Protein AF-H9FFC5-F1 (afdb_monomer)

Organism: Macaca mulatta (NCBI:txid9544)

Solvent-accessible surface area (backbone atoms only — not comparable to full-atom values): 9250 Å² total; per-residue (Å²): 132,82,61,56,65,67,50,38,65,76,42,46,66,46,38,72,90,75,44,92,68,88,84,83,85,84,88,75,94,73,84,62,90,91,61,81,88,88,82,84,92,82,81,87,86,85,78,92,67,78,60,82,38,96,72,55,38,37,33,42,52,48,78,49,72,70,83,75,60,71,91,81,50,79,80,62,90,90,45,76,66,79,41,48,51,76,47,71,47,78,45,66,78,83,78,77,80,74,60,62,66,59,52,55,50,50,53,54,51,49,52,54,51,51,52,52,51,49,54,51,39,47,75,73,42,60,52,67,64,52,55,63,67,69,68,71,79,123

InterPro domains:
  IPR018184 Integrin alpha chain, C-terminal cytoplasmic region, conserved site [PF00357] (123-136)
  IPR018184 Integrin alpha chain, C-terminal cytoplasmic region, conserved site [PS00242] (122-129)
  IPR032695 Integrin domain superfamily [SSF69179] (3-91)
  IPR048633 Integrin alpha-X-like, third Ig-like domain [PF21520] (1-94)

Radius of gyration: 33.34 Å; Cα contacts (8 Å, |Δi|>4): 81; chains: 1; bounding box: 54×46×99 Å

Structure (mmCIF, N/CA/C/O backbone):
data_AF-H9FFC5-F1
#
_entry.id   AF-H9FFC5-F1
#
loop_
_atom_site.group_PDB
_atom_site.id
_atom_site.type_symbol
_atom_site.label_atom_id
_atom_site.label_alt_id
_atom_site.label_comp_id
_atom_site.label_asym_id
_atom_site.label_entity_id
_atom_site.label_seq_id
_atom_site.pdbx_PDB_ins_code
_atom_site.Cartn_x
_atom_site.Cartn_y
_atom_site.Cartn_z
_atom_site.occupancy
_atom_site.B_iso_or_equiv
_atom_site.auth_seq_id
_atom_site.auth_comp_id
_atom_site.auth_asym_id
_atom_site.auth_atom_id
_atom_site.pdbx_PDB_model_num
ATOM 1 N N . HIS A 1 1 ? -18.391 -5.464 -15.172 1.00 51.19 1 HIS A N 1
ATOM 2 C CA . HIS A 1 1 ? -17.773 -4.887 -13.965 1.00 51.19 1 HIS A CA 1
ATOM 3 C C . HIS A 1 1 ? -17.888 -5.929 -12.862 1.00 51.19 1 HIS A C 1
ATOM 5 O O . HIS A 1 1 ? -18.975 -6.134 -12.341 1.00 51.19 1 HIS A O 1
ATOM 11 N N . THR A 1 2 ? -16.833 -6.704 -12.613 1.00 56.47 2 THR A N 1
ATOM 12 C CA . THR A 1 2 ? -16.788 -7.628 -11.471 1.00 56.47 2 THR A CA 1
ATOM 13 C C . THR A 1 2 ? -16.938 -6.825 -10.186 1.00 56.47 2 THR A C 1
ATOM 15 O O . THR A 1 2 ? -16.312 -5.776 -10.046 1.00 56.47 2 THR A O 1
ATOM 18 N N . ASP A 1 3 ? -17.791 -7.291 -9.279 1.00 78.06 3 ASP A N 1
ATOM 19 C CA . ASP A 1 3 ? -18.027 -6.638 -7.996 1.00 78.06 3 ASP A CA 1
ATOM 20 C C . ASP A 1 3 ? -16.740 -6.699 -7.150 1.00 78.06 3 ASP A C 1
ATOM 22 O O . ASP A 1 3 ? -16.379 -7.737 -6.590 1.00 78.06 3 ASP A O 1
ATOM 26 N N . PHE A 1 4 ? -16.002 -5.586 -7.136 1.00 79.50 4 PHE A N 1
ATOM 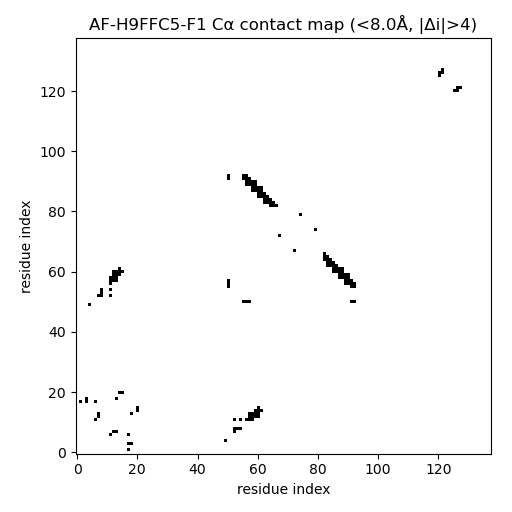27 C CA . PHE A 1 4 ? -14.742 -5.395 -6.413 1.00 79.50 4 PHE A CA 1
ATOM 28 C C . PHE A 1 4 ? -14.866 -5.815 -4.942 1.00 79.50 4 PHE A C 1
ATOM 30 O O . PHE A 1 4 ? -13.996 -6.509 -4.414 1.00 79.50 4 PHE A O 1
ATOM 37 N N . LEU A 1 5 ? -16.000 -5.500 -4.308 1.00 78.19 5 LEU A N 1
ATOM 38 C CA . LEU A 1 5 ? -16.275 -5.871 -2.921 1.00 78.19 5 LEU A CA 1
ATOM 39 C C . LEU A 1 5 ? -16.447 -7.376 -2.752 1.00 78.19 5 LEU A C 1
ATOM 41 O O . LEU A 1 5 ? -15.964 -7.951 -1.775 1.00 78.19 5 LEU A O 1
ATOM 45 N N . ALA A 1 6 ? -17.119 -8.033 -3.698 1.00 82.31 6 ALA A N 1
ATOM 46 C CA . ALA A 1 6 ? -17.290 -9.480 -3.663 1.00 82.31 6 ALA A CA 1
ATOM 47 C C . ALA A 1 6 ? -15.945 -10.211 -3.770 1.00 82.31 6 ALA A C 1
ATOM 49 O O . ALA A 1 6 ? -15.785 -11.289 -3.191 1.00 82.31 6 ALA A O 1
ATOM 50 N N . LYS A 1 7 ? -14.967 -9.628 -4.476 1.00 84.44 7 LYS A N 1
ATOM 51 C CA . LYS A 1 7 ? -13.613 -10.181 -4.559 1.00 84.44 7 LYS A CA 1
ATOM 52 C C . LYS A 1 7 ? -12.820 -9.939 -3.271 1.00 84.44 7 LYS A C 1
ATOM 54 O O . LYS A 1 7 ? -12.260 -10.902 -2.753 1.00 84.44 7 LYS A O 1
ATOM 59 N N . LEU A 1 8 ? -12.888 -8.733 -2.703 1.00 83.19 8 LEU A N 1
ATOM 60 C CA . LEU A 1 8 ? -12.227 -8.394 -1.433 1.00 83.19 8 LEU A CA 1
ATOM 61 C C . LEU A 1 8 ? -12.757 -9.162 -0.216 1.00 83.19 8 LEU A C 1
ATOM 63 O O . LEU A 1 8 ? -12.024 -9.416 0.737 1.00 83.19 8 LEU A O 1
ATOM 67 N N . ARG A 1 9 ? -14.032 -9.564 -0.236 1.00 81.12 9 ARG A N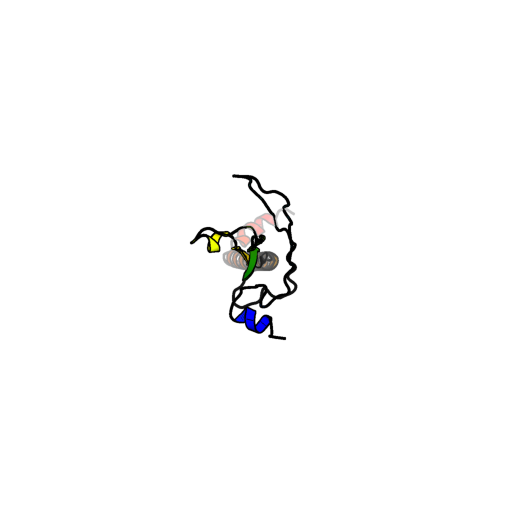 1
ATOM 68 C CA . ARG A 1 9 ? -14.596 -10.446 0.799 1.00 81.12 9 ARG A CA 1
ATOM 69 C C . ARG A 1 9 ? -13.995 -11.849 0.784 1.00 81.12 9 ARG A C 1
ATOM 71 O O . ARG A 1 9 ? -13.999 -12.500 1.820 1.00 81.12 9 ARG A O 1
ATOM 78 N N . LYS A 1 10 ? -13.525 -12.330 -0.371 1.00 86.00 10 LYS A N 1
ATOM 79 C CA . LYS A 1 10 ? -12.897 -13.654 -0.498 1.00 86.00 10 LYS A CA 1
ATOM 80 C C . LYS A 1 10 ? -11.405 -13.609 -0.198 1.00 86.00 10 LYS A C 1
ATOM 82 O O . LYS A 1 10 ? -10.885 -14.555 0.372 1.00 86.00 10 LYS A O 1
ATOM 87 N N . ASP A 1 11 ? -10.748 -12.538 -0.622 1.00 87.44 11 ASP A N 1
ATOM 88 C CA . ASP A 1 11 ? -9.304 -12.371 -0.528 1.00 87.44 11 ASP A CA 1
ATOM 89 C C . ASP A 1 11 ? -8.985 -10.875 -0.353 1.00 87.44 11 ASP A C 1
ATOM 91 O O . ASP A 1 11 ? -9.373 -10.091 -1.225 1.00 87.44 11 ASP A O 1
ATOM 95 N N . PRO A 1 12 ? -8.324 -10.445 0.741 1.00 88.38 12 PRO A N 1
ATOM 96 C CA . PRO A 1 12 ? -8.054 -9.032 1.022 1.00 88.38 12 PRO A CA 1
ATOM 97 C C . PRO A 1 12 ? -6.964 -8.410 0.127 1.00 88.38 12 PRO A C 1
ATOM 99 O O . PRO A 1 12 ? -6.446 -7.339 0.446 1.00 88.38 12 PRO A O 1
ATOM 102 N N . VAL A 1 13 ? -6.600 -9.054 -0.983 1.00 90.88 13 VAL A N 1
ATOM 103 C CA . VAL A 1 13 ? -5.553 -8.613 -1.908 1.00 90.88 13 VAL A CA 1
ATOM 104 C C . VAL A 1 13 ? -6.097 -7.650 -2.964 1.00 90.88 13 VAL A C 1
ATOM 106 O O . VAL A 1 13 ? -6.947 -7.994 -3.788 1.00 90.88 13 VAL A O 1
ATOM 109 N N . VAL A 1 14 ? -5.538 -6.441 -2.993 1.00 89.94 14 VAL A N 1
ATOM 110 C CA . VAL A 1 14 ? -5.776 -5.413 -4.008 1.00 89.94 14 VAL A CA 1
ATOM 111 C C . VAL A 1 14 ? -4.622 -5.423 -5.005 1.00 89.94 14 VAL A C 1
ATOM 113 O O . VAL A 1 14 ? -3.514 -4.991 -4.695 1.00 89.94 14 VAL A O 1
ATOM 116 N N . ASN A 1 15 ? -4.890 -5.889 -6.224 1.00 92.19 15 ASN A N 1
ATOM 117 C CA . ASN A 1 15 ? -3.933 -5.902 -7.330 1.00 92.19 15 ASN A CA 1
ATOM 118 C C . ASN A 1 15 ? -4.530 -5.271 -8.602 1.00 92.19 15 ASN A C 1
ATOM 120 O O . ASN A 1 15 ? -5.726 -4.978 -8.678 1.00 92.19 15 ASN A O 1
ATOM 124 N N . CYS A 1 16 ? -3.707 -5.122 -9.642 1.00 90.94 16 CYS A N 1
ATOM 125 C CA . CYS A 1 16 ? -4.114 -4.501 -10.909 1.00 90.94 16 CYS A CA 1
ATOM 126 C C . CYS A 1 16 ? -5.117 -5.312 -11.747 1.00 90.94 16 CYS A C 1
ATOM 128 O O . CYS A 1 16 ? -5.517 -4.852 -12.813 1.00 90.94 16 CYS A O 1
ATOM 130 N N . SER A 1 17 ? -5.515 -6.511 -11.305 1.00 89.81 17 SER A N 1
ATOM 131 C CA . SER A 1 17 ? -6.586 -7.281 -11.956 1.00 89.81 17 SER A CA 1
ATOM 132 C C . SER A 1 17 ? -7.970 -6.861 -11.464 1.00 89.81 17 SER A C 1
ATOM 134 O O . SER A 1 17 ? -8.955 -7.056 -12.173 1.00 89.81 17 SER A O 1
ATOM 136 N N . ILE A 1 18 ? -8.057 -6.320 -10.244 1.00 87.56 18 ILE A N 1
ATOM 137 C CA . ILE A 1 18 ? -9.328 -5.966 -9.595 1.00 87.56 18 ILE A CA 1
ATOM 138 C C . ILE A 1 18 ? -9.479 -4.460 -9.359 1.00 87.56 18 ILE A C 1
ATOM 140 O O . ILE A 1 18 ? -10.594 -3.997 -9.134 1.00 87.56 18 ILE A O 1
ATOM 144 N N . ALA A 1 19 ? -8.380 -3.706 -9.416 1.00 87.69 19 ALA A N 1
ATOM 145 C CA . ALA A 1 19 ? -8.339 -2.263 -9.221 1.00 87.69 19 ALA A CA 1
ATOM 146 C C . ALA A 1 19 ? -7.715 -1.552 -10.429 1.00 87.69 19 ALA A C 1
ATOM 148 O O . ALA A 1 19 ? -6.939 -2.133 -11.191 1.00 87.69 19 ALA A O 1
ATOM 149 N N . VAL A 1 20 ? -8.029 -0.264 -10.580 1.00 89.19 20 VAL A N 1
ATOM 150 C CA . VAL A 1 20 ? -7.357 0.606 -11.549 1.00 89.19 20 VAL A CA 1
ATOM 151 C C . VAL A 1 20 ? -5.973 0.952 -11.004 1.00 89.19 20 VAL A C 1
ATOM 153 O O . VAL A 1 20 ? -5.859 1.585 -9.959 1.00 89.19 20 VAL A O 1
ATOM 156 N N . CYS A 1 21 ? -4.925 0.535 -11.709 1.00 90.88 21 CYS A N 1
ATOM 157 C CA . CYS A 1 21 ? -3.544 0.808 -11.321 1.00 90.88 21 CYS A CA 1
ATOM 158 C C . CYS A 1 21 ? -2.955 1.992 -12.080 1.00 90.88 21 CYS A C 1
ATOM 160 O O . CYS A 1 21 ? -3.060 2.078 -13.305 1.00 90.88 21 CYS A O 1
ATOM 162 N N . GLN A 1 22 ? -2.224 2.834 -11.353 1.00 91.12 22 GLN A N 1
ATOM 163 C CA . GLN A 1 22 ? -1.310 3.794 -11.952 1.00 91.12 22 GLN A CA 1
ATOM 164 C C . GLN A 1 22 ? -0.067 3.058 -12.463 1.00 91.12 22 GLN A C 1
ATOM 166 O O . GLN A 1 22 ? 0.578 2.325 -11.716 1.00 91.12 22 GLN A O 1
ATOM 171 N N . ARG A 1 23 ? 0.286 3.270 -13.733 1.00 92.88 23 ARG A N 1
ATOM 172 C CA . ARG A 1 23 ? 1.539 2.769 -14.315 1.00 92.88 23 ARG A CA 1
ATOM 173 C C . ARG A 1 23 ? 2.540 3.912 -14.397 1.00 92.88 23 ARG A C 1
ATOM 175 O O . ARG A 1 23 ? 2.220 4.972 -14.930 1.00 92.88 23 ARG A O 1
ATOM 182 N N . ILE A 1 24 ? 3.733 3.691 -13.860 1.00 92.44 24 ILE A N 1
ATOM 183 C CA . ILE A 1 24 ? 4.836 4.653 -13.872 1.00 92.44 24 ILE A CA 1
ATOM 184 C C . ILE A 1 24 ? 5.967 4.008 -14.665 1.00 92.44 24 ILE A C 1
ATOM 186 O O . ILE A 1 24 ? 6.386 2.899 -14.343 1.00 92.44 24 ILE A O 1
ATOM 190 N N . LYS A 1 25 ? 6.419 4.685 -15.721 1.00 94.19 25 LYS A N 1
ATOM 191 C CA . LYS A 1 25 ? 7.514 4.228 -1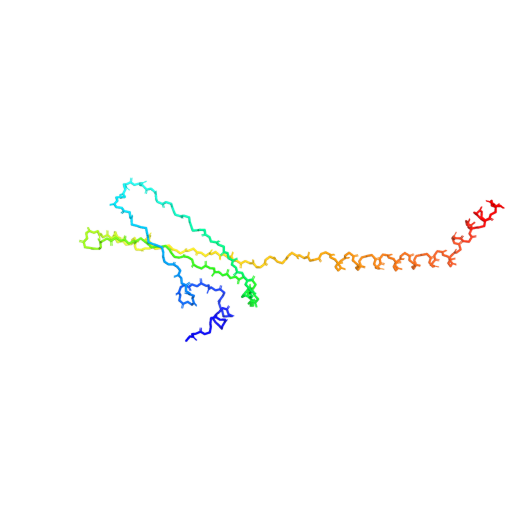6.576 1.00 94.19 25 LYS A CA 1
ATOM 192 C C . LYS A 1 25 ? 8.699 5.166 -16.397 1.00 94.19 25 LYS A C 1
ATOM 194 O O . LYS A 1 25 ? 8.548 6.372 -16.572 1.00 94.19 25 LYS A O 1
ATOM 199 N N . CYS A 1 26 ? 9.852 4.597 -16.067 1.00 92.75 26 CYS A N 1
ATOM 200 C CA . CYS A 1 26 ? 11.115 5.314 -15.948 1.00 92.75 26 CYS A CA 1
ATOM 201 C C . CYS A 1 26 ? 12.047 4.812 -17.053 1.00 92.75 26 CYS A C 1
ATOM 203 O O . CYS A 1 26 ? 12.459 3.655 -17.022 1.00 92.75 26 CYS A O 1
ATOM 205 N N . ASP A 1 27 ? 12.341 5.659 -18.038 1.00 93.19 27 ASP A N 1
ATOM 206 C CA . ASP A 1 27 ? 13.284 5.333 -19.108 1.00 93.19 27 ASP A CA 1
ATOM 207 C C . ASP A 1 27 ? 14.708 5.691 -18.663 1.00 93.19 27 ASP A C 1
ATOM 209 O O . ASP A 1 27 ? 15.011 6.855 -18.399 1.00 93.19 27 ASP A O 1
ATOM 213 N N . ILE A 1 28 ? 15.573 4.681 -18.562 1.00 91.25 28 ILE A N 1
ATOM 214 C CA . ILE A 1 28 ? 16.973 4.827 -18.148 1.00 91.25 28 ILE A CA 1
ATOM 215 C C . ILE A 1 28 ? 17.845 4.680 -19.405 1.00 91.25 28 ILE A C 1
ATOM 217 O O . ILE A 1 28 ? 17.934 3.577 -19.946 1.00 91.25 28 ILE A O 1
ATOM 221 N N . PRO A 1 29 ? 18.457 5.764 -19.921 1.00 89.69 29 PRO A N 1
ATOM 222 C CA . PRO A 1 29 ? 19.159 5.734 -21.208 1.00 89.69 29 PRO A CA 1
ATOM 223 C C . PRO A 1 29 ? 20.484 4.964 -21.157 1.00 89.69 29 PRO A C 1
ATOM 225 O O . PRO A 1 29 ? 20.894 4.374 -22.154 1.00 89.69 29 PRO A O 1
ATOM 228 N N . PHE A 1 30 ? 21.155 4.973 -20.007 1.00 89.38 30 PHE A N 1
ATOM 229 C CA . PHE A 1 30 ? 22.396 4.251 -19.760 1.00 89.38 30 PHE A CA 1
ATOM 230 C C . PHE A 1 30 ? 22.373 3.718 -18.331 1.00 89.38 30 PHE A C 1
ATOM 232 O O . PHE A 1 30 ? 21.977 4.446 -17.425 1.00 89.38 30 PHE A O 1
ATOM 239 N N . PHE A 1 31 ? 22.779 2.462 -18.154 1.00 90.25 31 PHE A N 1
ATOM 240 C CA . PHE A 1 31 ? 22.851 1.810 -16.852 1.00 90.25 31 PHE A CA 1
ATOM 241 C C . PHE A 1 31 ? 24.185 1.070 -16.736 1.00 90.25 31 PHE A C 1
ATOM 243 O O . PHE A 1 31 ? 24.477 0.163 -17.523 1.00 90.25 31 PHE A O 1
ATOM 250 N N . GLY A 1 32 ? 25.026 1.524 -15.814 1.00 90.44 32 GLY A N 1
ATOM 251 C CA . GLY A 1 32 ? 26.384 1.053 -15.603 1.00 90.44 32 GLY A CA 1
ATOM 252 C C . GLY A 1 32 ? 26.465 -0.285 -14.867 1.00 90.44 32 GLY A C 1
ATOM 253 O O . GLY A 1 32 ? 25.525 -0.758 -14.231 1.00 90.44 32 GLY A O 1
ATOM 254 N N . ILE A 1 33 ? 27.642 -0.908 -14.933 1.00 88.50 33 ILE A N 1
ATOM 255 C CA . ILE A 1 33 ? 27.942 -2.126 -14.172 1.00 88.50 33 ILE A CA 1
ATOM 256 C C . ILE A 1 33 ? 27.983 -1.765 -12.681 1.00 88.50 33 ILE A C 1
ATOM 258 O O . ILE A 1 33 ? 28.688 -0.832 -12.311 1.00 88.50 33 ILE A O 1
ATOM 262 N N . GLN A 1 34 ? 27.262 -2.521 -11.843 1.00 90.00 34 GLN A N 1
ATOM 263 C CA . GLN A 1 34 ? 27.092 -2.263 -10.399 1.00 90.00 34 GLN A CA 1
ATOM 264 C C . GLN A 1 34 ? 26.386 -0.940 -10.057 1.00 90.00 34 GLN A C 1
ATOM 266 O O . GLN A 1 34 ? 26.369 -0.544 -8.895 1.00 90.00 34 GLN A O 1
ATOM 271 N N . GLU A 1 35 ? 25.787 -0.260 -11.036 1.00 92.88 35 GLU A N 1
ATOM 272 C CA . GLU A 1 35 ? 24.923 0.878 -10.744 1.00 92.88 35 GLU A CA 1
ATOM 273 C C . GLU A 1 35 ? 23.641 0.393 -10.053 1.00 92.88 35 GLU A C 1
ATOM 275 O O . GLU A 1 35 ? 23.077 -0.645 -10.407 1.00 92.88 35 GLU A O 1
ATOM 280 N N . GLU A 1 36 ? 23.178 1.142 -9.054 1.00 92.12 36 GLU A N 1
ATOM 281 C CA . GLU A 1 36 ? 21.939 0.857 -8.335 1.00 92.12 36 GLU A CA 1
ATOM 282 C C . GLU A 1 36 ? 20.874 1.891 -8.697 1.00 92.12 36 GLU A C 1
ATOM 284 O O . GLU A 1 36 ? 21.107 3.100 -8.644 1.00 92.12 36 GLU A O 1
ATOM 289 N N . PHE A 1 37 ? 19.671 1.416 -9.023 1.00 90.38 37 PHE A N 1
ATOM 290 C CA . PHE A 1 37 ? 18.514 2.2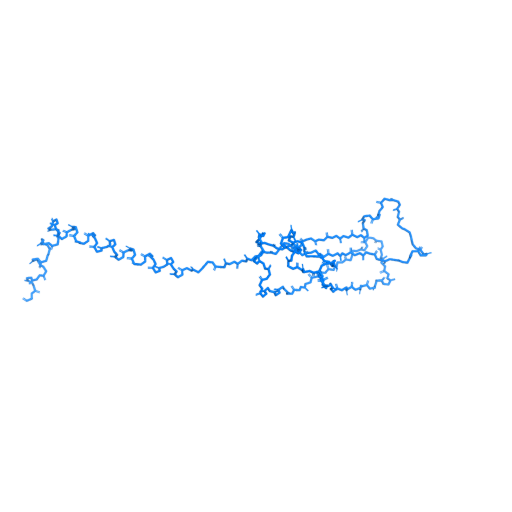71 -9.264 1.00 90.38 37 PHE A CA 1
ATOM 291 C C . PHE A 1 37 ? 17.513 2.140 -8.117 1.00 90.38 37 PHE A C 1
ATOM 293 O O . PHE A 1 37 ? 16.908 1.086 -7.923 1.00 90.38 37 PHE A O 1
ATOM 300 N N . ASN A 1 38 ? 17.300 3.238 -7.391 1.00 91.94 38 ASN A N 1
ATOM 301 C CA . ASN A 1 38 ? 16.358 3.297 -6.278 1.00 91.94 38 ASN A CA 1
ATOM 302 C C . ASN A 1 38 ? 15.123 4.117 -6.656 1.00 91.94 38 ASN A C 1
ATOM 304 O O . ASN A 1 38 ? 15.216 5.301 -6.977 1.00 91.94 38 ASN A O 1
ATOM 308 N N . ALA A 1 39 ? 13.947 3.501 -6.546 1.00 89.31 39 ALA A N 1
ATOM 309 C CA . ALA A 1 39 ? 12.663 4.161 -6.741 1.00 89.31 39 ALA A CA 1
ATOM 310 C C . ALA A 1 39 ? 11.810 4.032 -5.479 1.00 89.31 39 ALA A C 1
ATOM 312 O O . ALA A 1 39 ? 11.622 2.941 -4.946 1.00 89.31 39 ALA A O 1
ATOM 313 N N . THR A 1 40 ? 11.268 5.157 -5.006 1.00 90.50 40 THR A N 1
ATOM 314 C CA . THR A 1 40 ? 10.341 5.173 -3.868 1.00 90.50 40 THR A CA 1
ATOM 315 C C . THR A 1 40 ? 8.944 5.527 -4.349 1.00 90.50 40 THR A C 1
ATOM 317 O O . THR A 1 40 ? 8.714 6.633 -4.838 1.00 90.50 40 THR A O 1
ATOM 320 N N . LEU A 1 41 ? 7.996 4.613 -4.160 1.00 87.38 41 LEU A N 1
ATOM 321 C CA . LEU A 1 41 ? 6.582 4.886 -4.382 1.00 87.38 41 LEU A CA 1
ATOM 322 C C . LEU A 1 41 ? 5.978 5.461 -3.100 1.00 87.38 41 LEU A C 1
ATOM 324 O O . LEU A 1 41 ? 5.961 4.801 -2.063 1.00 87.38 41 LEU A O 1
ATOM 328 N N . LYS A 1 42 ? 5.495 6.704 -3.169 1.00 87.88 42 LYS A N 1
ATOM 329 C CA . LYS A 1 42 ? 4.756 7.358 -2.083 1.00 87.88 42 LYS A CA 1
ATOM 330 C C . LYS A 1 42 ? 3.364 7.722 -2.570 1.00 87.88 42 LYS A C 1
ATOM 332 O O . LYS A 1 42 ? 3.207 8.232 -3.676 1.00 87.88 42 LYS A O 1
ATOM 337 N N . GLY A 1 43 ? 2.371 7.496 -1.726 1.00 84.75 43 GLY A N 1
ATOM 338 C CA . GLY A 1 43 ? 0.988 7.852 -2.000 1.00 84.75 43 GLY A CA 1
ATOM 339 C C . GLY A 1 43 ? 0.201 7.952 -0.706 1.00 84.75 43 GLY A C 1
ATOM 340 O O . GLY A 1 43 ? 0.562 7.335 0.296 1.00 84.75 43 GLY A O 1
ATOM 341 N N . ASN A 1 44 ? -0.872 8.735 -0.739 1.00 83.38 44 ASN A N 1
ATOM 342 C CA . ASN A 1 44 ? -1.835 8.773 0.349 1.00 83.38 44 ASN A CA 1
ATOM 343 C C . ASN A 1 44 ? -2.890 7.702 0.106 1.00 83.38 44 ASN A C 1
ATOM 345 O O . ASN A 1 44 ? -3.394 7.555 -1.007 1.00 83.38 44 ASN A O 1
ATOM 349 N N . LEU A 1 45 ? -3.237 6.980 1.162 1.00 78.69 45 LEU A N 1
ATOM 350 C CA . LEU A 1 45 ? -4.323 6.019 1.130 1.00 78.69 45 LEU A CA 1
ATOM 351 C C . LEU A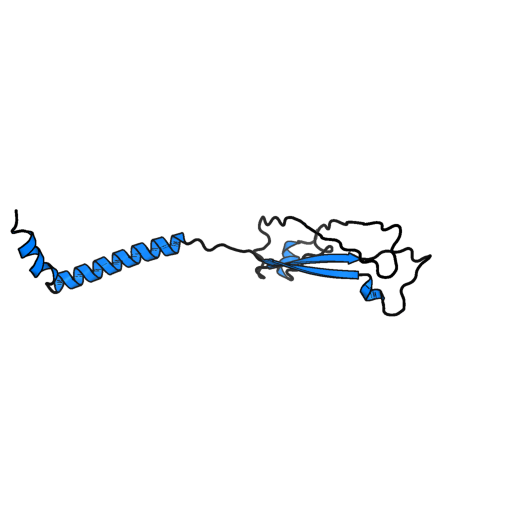 1 45 ? -5.551 6.673 1.762 1.00 78.69 45 LEU A C 1
ATOM 353 O O . LEU A 1 45 ? -5.538 7.007 2.946 1.00 78.69 45 LEU A O 1
ATOM 357 N N . SER A 1 46 ? -6.595 6.894 0.964 1.00 74.00 46 SER A N 1
ATOM 358 C CA . SER A 1 46 ? -7.891 7.359 1.457 1.00 74.00 46 SER A CA 1
ATOM 359 C C . SER A 1 46 ? -8.819 6.167 1.660 1.00 74.00 46 SER A C 1
ATOM 361 O O . SER A 1 46 ? -9.042 5.372 0.744 1.00 74.00 46 SER A O 1
ATOM 363 N N . PHE A 1 47 ? -9.378 6.047 2.862 1.00 67.38 47 PHE A N 1
ATOM 364 C CA . PHE A 1 47 ? -10.269 4.951 3.227 1.00 67.38 47 PHE A CA 1
ATOM 365 C C . PHE A 1 47 ? -11.649 5.503 3.547 1.00 67.38 47 PHE A C 1
ATOM 367 O O . PHE A 1 47 ? -11.913 5.874 4.684 1.00 67.38 47 PHE A O 1
ATOM 374 N N . ASP A 1 48 ? -12.544 5.529 2.563 1.00 60.53 48 ASP A N 1
ATOM 375 C CA . ASP A 1 48 ? -13.902 6.000 2.840 1.00 60.53 48 ASP A CA 1
ATOM 376 C C . ASP A 1 48 ? -14.784 4.915 3.493 1.00 60.53 48 ASP A C 1
ATOM 378 O O . ASP A 1 48 ? -15.720 5.267 4.203 1.00 60.53 48 ASP A O 1
ATOM 382 N N . TRP A 1 49 ? -14.516 3.604 3.305 1.00 56.81 49 TRP A N 1
ATOM 383 C CA . TRP A 1 49 ? -15.324 2.515 3.919 1.00 56.81 49 TRP A CA 1
ATOM 384 C C . TRP A 1 49 ? -14.847 1.051 3.708 1.00 56.81 49 TRP A C 1
ATOM 386 O O . TRP A 1 49 ? -15.401 0.134 4.317 1.00 56.81 49 TRP A O 1
ATOM 396 N N . TYR A 1 50 ? -13.838 0.782 2.870 1.00 59.53 50 TYR A N 1
ATOM 397 C CA . TYR A 1 50 ? -13.534 -0.572 2.360 1.00 59.53 50 TYR A CA 1
ATOM 398 C C . TYR A 1 50 ? -12.754 -1.516 3.303 1.00 59.53 50 TYR A C 1
ATOM 400 O O . TYR A 1 50 ? -12.650 -2.699 2.994 1.00 59.53 50 TYR A O 1
ATOM 408 N N . ILE A 1 51 ? -12.217 -1.048 4.442 1.00 58.91 51 ILE A N 1
ATOM 409 C CA . ILE A 1 51 ? -11.476 -1.913 5.398 1.00 58.91 51 ILE A CA 1
ATOM 410 C C . ILE A 1 51 ? -12.419 -2.673 6.352 1.00 58.91 51 ILE A C 1
ATOM 412 O O . ILE A 1 51 ? -12.000 -3.617 7.011 1.00 58.91 51 ILE A O 1
ATOM 416 N N . LYS A 1 52 ? -13.731 -2.385 6.346 1.00 57.47 52 LYS A N 1
ATOM 417 C CA . LYS A 1 52 ? -14.752 -3.206 7.040 1.00 57.47 52 LYS A CA 1
ATOM 418 C C . LYS A 1 52 ? -15.001 -4.566 6.358 1.00 57.47 52 LYS A C 1
ATOM 420 O O . LYS A 1 52 ? -16.116 -5.088 6.366 1.00 57.47 52 LYS A O 1
ATOM 425 N N . THR A 1 53 ? -13.996 -5.117 5.687 1.00 62.75 53 THR A N 1
ATOM 426 C CA . THR A 1 53 ? -14.005 -6.495 5.200 1.00 62.75 53 THR A CA 1
ATOM 427 C C . THR A 1 53 ? -13.768 -7.438 6.377 1.00 62.75 53 THR A C 1
ATOM 429 O O . THR A 1 53 ? -13.247 -7.043 7.415 1.00 62.75 53 THR A O 1
ATOM 432 N N . SER A 1 54 ? -14.132 -8.710 6.222 1.00 63.09 54 SER A N 1
ATOM 433 C CA . SER A 1 54 ? -13.969 -9.741 7.260 1.00 63.09 54 SER A CA 1
ATOM 434 C C . SER A 1 54 ? -12.529 -9.928 7.751 1.00 63.09 54 SER A C 1
ATOM 436 O O . SER A 1 54 ? -12.316 -10.563 8.777 1.00 63.09 54 SER A O 1
ATOM 438 N N . HIS A 1 55 ? -11.545 -9.412 7.013 1.00 69.94 55 HIS A N 1
ATOM 439 C CA . HIS A 1 55 ? -10.128 -9.631 7.265 1.00 69.94 55 HIS A CA 1
ATOM 440 C C . HIS A 1 55 ? -9.480 -8.528 8.121 1.00 69.94 55 HIS A C 1
ATOM 442 O O . HIS A 1 55 ? -8.336 -8.705 8.529 1.00 69.94 55 HIS A O 1
ATOM 448 N N . ASN A 1 56 ? -10.170 -7.412 8.413 1.00 76.50 56 ASN A N 1
ATOM 449 C CA . ASN A 1 56 ? -9.662 -6.248 9.173 1.00 76.50 56 ASN A CA 1
ATOM 450 C C . ASN A 1 56 ? -8.369 -5.604 8.622 1.00 76.50 56 ASN A C 1
ATOM 452 O O . ASN A 1 56 ? -7.772 -4.740 9.262 1.00 76.50 56 ASN A O 1
ATOM 456 N N . HIS A 1 57 ? -7.932 -6.011 7.432 1.00 83.38 57 HIS A N 1
ATOM 457 C CA . HIS A 1 57 ? -6.779 -5.468 6.732 1.00 83.38 57 HIS A CA 1
ATOM 458 C C . HIS A 1 57 ? -6.948 -5.644 5.223 1.00 83.38 57 HIS A C 1
ATOM 460 O O . HIS A 1 57 ? -7.768 -6.443 4.763 1.00 83.38 57 HIS A O 1
ATOM 466 N N . LEU A 1 58 ? -6.146 -4.907 4.462 1.00 86.12 58 LEU A N 1
ATOM 467 C CA . LEU A 1 58 ? -5.993 -5.048 3.018 1.00 86.12 58 LEU A CA 1
ATOM 468 C C . LEU A 1 58 ? -4.512 -5.232 2.681 1.00 86.12 58 LEU A C 1
ATOM 470 O O . LEU A 1 58 ? -3.646 -4.629 3.314 1.00 86.12 58 LEU A O 1
ATOM 474 N N . LEU A 1 59 ? -4.225 -6.048 1.673 1.00 90.00 59 LEU A N 1
ATOM 475 C CA . LEU A 1 59 ? -2.891 -6.219 1.105 1.00 90.00 59 LEU A CA 1
ATOM 476 C C . LEU A 1 59 ? -2.849 -5.499 -0.239 1.00 90.00 59 LEU A C 1
ATOM 478 O O . LEU A 1 59 ? -3.454 -5.946 -1.212 1.00 90.00 59 LEU A O 1
A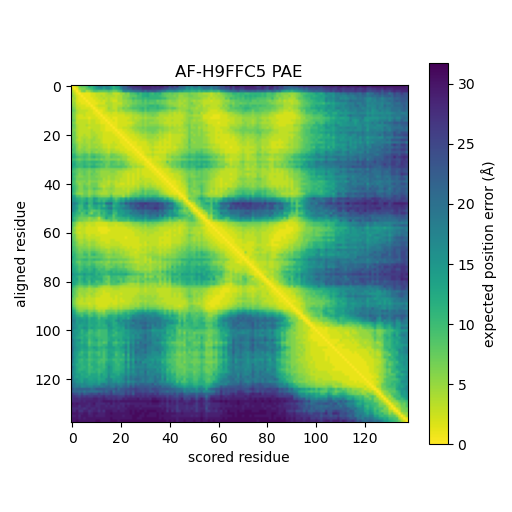TOM 482 N N . VAL A 1 60 ? -2.162 -4.362 -0.299 1.00 90.31 60 VAL A N 1
ATOM 483 C CA . VAL A 1 60 ? -2.002 -3.598 -1.539 1.00 90.31 60 VAL A CA 1
ATOM 484 C C . VAL A 1 60 ? -0.752 -4.082 -2.261 1.00 90.31 60 VAL A C 1
ATOM 486 O O . VAL A 1 60 ? 0.358 -3.948 -1.746 1.00 90.31 60 VAL A O 1
ATOM 489 N N . VAL A 1 61 ? -0.930 -4.636 -3.459 1.00 93.50 61 VAL A N 1
ATOM 490 C CA . VAL A 1 61 ? 0.159 -5.194 -4.265 1.00 93.50 61 VAL A CA 1
ATOM 491 C C . VAL A 1 61 ? 0.701 -4.133 -5.211 1.00 93.50 61 VAL A C 1
ATOM 493 O O . VAL A 1 61 ? -0.018 -3.628 -6.075 1.00 93.50 61 VAL A O 1
ATOM 496 N N . SER A 1 62 ? 1.996 -3.849 -5.094 1.00 92.69 62 SER A N 1
ATOM 497 C CA . SER A 1 62 ? 2.745 -3.043 -6.060 1.00 92.69 62 SER A CA 1
ATOM 498 C C . SER A 1 62 ? 3.702 -3.936 -6.843 1.00 92.69 62 SER A C 1
ATOM 500 O O . SER A 1 62 ? 4.415 -4.751 -6.263 1.00 92.69 62 SER A O 1
ATOM 502 N N . THR A 1 63 ? 3.708 -3.803 -8.170 1.00 93.38 63 THR A N 1
ATOM 503 C CA . THR A 1 63 ? 4.592 -4.563 -9.068 1.00 93.38 63 THR A CA 1
ATOM 504 C C . THR A 1 63 ? 5.599 -3.622 -9.714 1.00 93.38 63 THR A C 1
ATOM 506 O O . THR A 1 63 ? 5.208 -2.581 -10.241 1.00 93.38 63 THR A O 1
ATOM 509 N N . ALA A 1 64 ? 6.869 -4.014 -9.714 1.00 93.00 64 ALA A N 1
ATOM 510 C CA . ALA A 1 64 ? 7.938 -3.370 -10.464 1.00 93.00 64 ALA A CA 1
ATOM 511 C C . ALA A 1 64 ? 8.500 -4.361 -11.489 1.00 93.00 64 ALA A C 1
ATOM 513 O O . ALA A 1 64 ? 8.700 -5.535 -11.175 1.00 93.00 64 ALA A O 1
ATOM 514 N N . GLU A 1 65 ? 8.734 -3.897 -12.712 1.00 92.81 65 GLU A N 1
ATOM 515 C CA . GLU A 1 65 ? 9.244 -4.720 -13.807 1.00 92.81 65 GLU A CA 1
ATOM 516 C C . GLU A 1 65 ? 10.301 -3.951 -14.601 1.00 92.81 65 GLU A C 1
ATOM 518 O O . GLU A 1 65 ? 10.118 -2.775 -14.921 1.00 92.81 65 GLU A O 1
ATOM 523 N N . ILE A 1 66 ? 11.409 -4.622 -14.904 1.00 92.00 66 ILE A N 1
ATOM 524 C CA . ILE A 1 66 ? 12.497 -4.112 -15.730 1.00 92.00 66 ILE A CA 1
ATOM 525 C C . ILE A 1 66 ? 12.197 -4.490 -17.176 1.00 92.00 66 ILE A C 1
ATOM 527 O O . ILE A 1 66 ? 12.100 -5.668 -17.519 1.00 92.00 66 ILE A O 1
ATOM 531 N N . MET A 1 67 ? 12.089 -3.479 -18.032 1.00 90.19 67 MET A N 1
ATOM 532 C CA . MET A 1 67 ? 11.900 -3.653 -19.468 1.00 90.19 67 MET A CA 1
ATOM 533 C C . MET A 1 67 ? 13.164 -3.230 -20.211 1.00 90.19 67 MET A C 1
ATOM 535 O O . MET A 1 67 ? 13.731 -2.177 -19.934 1.00 90.19 67 MET A O 1
ATOM 539 N N . PHE A 1 68 ? 13.580 -4.030 -21.186 1.00 89.81 68 PHE A N 1
ATOM 540 C CA . PHE A 1 68 ? 14.723 -3.745 -22.051 1.00 89.81 68 PHE A CA 1
ATOM 541 C C . PHE A 1 68 ? 14.412 -4.165 -23.488 1.00 89.81 68 PHE A C 1
ATOM 543 O O . PHE A 1 68 ? 13.412 -4.832 -23.767 1.00 89.81 68 PHE A O 1
ATOM 550 N N . ASN A 1 69 ? 15.260 -3.746 -24.427 1.00 89.88 69 ASN A N 1
ATOM 551 C CA . ASN A 1 69 ? 15.082 -4.115 -25.821 1.00 89.88 69 ASN A CA 1
ATOM 552 C C . ASN A 1 69 ? 15.513 -5.570 -26.067 1.00 89.88 69 ASN A C 1
ATOM 554 O O . ASN A 1 69 ? 16.705 -5.856 -26.189 1.00 89.88 69 ASN A O 1
ATOM 558 N N . ASN A 1 70 ? 14.534 -6.463 -26.212 1.00 88.88 70 ASN A N 1
ATOM 559 C CA . ASN A 1 70 ? 14.750 -7.890 -26.471 1.00 88.88 70 ASN A CA 1
ATOM 560 C C . ASN A 1 70 ? 15.416 -8.193 -27.828 1.00 88.88 70 ASN A C 1
ATOM 562 O O . ASN A 1 70 ? 15.862 -9.318 -28.032 1.00 88.88 70 ASN A O 1
ATOM 566 N N . SER A 1 71 ? 15.492 -7.235 -28.765 1.00 92.44 71 SER A N 1
ATOM 567 C CA . SER A 1 71 ? 16.257 -7.427 -30.008 1.00 92.44 71 SER A CA 1
ATOM 568 C C . SER A 1 71 ? 17.764 -7.260 -29.813 1.00 92.44 71 SER A C 1
ATOM 570 O O . SER A 1 71 ? 18.542 -7.668 -30.668 1.00 92.44 71 SER A O 1
ATOM 572 N N . THR A 1 72 ? 18.171 -6.597 -28.730 1.00 89.88 72 THR A N 1
ATOM 573 C CA . THR A 1 72 ? 19.562 -6.184 -28.489 1.00 89.88 72 THR A CA 1
ATOM 574 C C . THR A 1 72 ? 20.143 -6.853 -27.248 1.00 89.88 72 THR A C 1
ATOM 576 O O . THR A 1 72 ? 21.334 -7.148 -27.218 1.00 89.88 72 THR A O 1
ATOM 579 N N . PHE A 1 73 ? 19.310 -7.123 -26.243 1.00 87.94 73 PHE A N 1
ATOM 580 C CA . PHE A 1 73 ? 19.716 -7.708 -24.972 1.00 87.94 73 PHE A CA 1
ATOM 581 C C . PHE A 1 73 ? 18.905 -8.963 -24.661 1.00 87.94 73 PHE A C 1
ATOM 583 O O . PHE A 1 73 ? 17.732 -9.072 -25.018 1.00 87.94 73 PHE A O 1
ATOM 590 N N . THR A 1 74 ? 19.527 -9.896 -23.944 1.00 88.38 74 THR A N 1
ATOM 591 C CA . THR A 1 74 ? 18.899 -11.136 -23.481 1.00 88.38 74 THR A CA 1
ATOM 592 C C . THR A 1 74 ? 19.215 -11.364 -22.011 1.00 88.38 74 THR A C 1
ATOM 594 O O . THR A 1 74 ? 20.348 -11.149 -21.582 1.00 88.38 74 THR A O 1
ATOM 597 N N . LEU A 1 75 ? 18.239 -11.860 -21.252 1.00 88.00 75 LEU A N 1
ATOM 598 C CA . LEU A 1 75 ? 18.471 -12.345 -19.890 1.00 88.00 75 LEU A CA 1
ATOM 599 C C . LEU A 1 75 ? 19.301 -13.622 -19.910 1.00 88.00 75 LEU A C 1
ATOM 601 O O . LEU A 1 75 ? 19.101 -14.471 -20.785 1.00 88.00 75 LEU A O 1
ATOM 605 N N . LEU A 1 76 ? 20.179 -13.801 -18.919 1.00 86.88 76 LEU A N 1
ATOM 606 C CA . LEU A 1 76 ? 20.824 -15.096 -18.770 1.00 86.88 76 LEU A CA 1
ATOM 607 C C . LEU A 1 76 ? 19.786 -16.144 -18.330 1.00 86.88 76 LEU A C 1
ATOM 609 O O . LEU A 1 76 ? 18.820 -15.824 -17.620 1.00 86.88 76 LEU A O 1
ATOM 613 N N . PRO A 1 77 ? 19.969 -17.413 -18.731 1.00 86.81 77 PRO A N 1
ATOM 614 C CA . PRO A 1 77 ? 19.098 -18.497 -18.301 1.00 86.81 77 PRO A CA 1
ATOM 615 C C . PRO A 1 77 ? 18.945 -18.528 -16.775 1.00 86.81 77 PRO A C 1
ATOM 617 O O . PRO A 1 77 ? 19.919 -18.417 -16.036 1.00 86.81 77 PRO A O 1
ATOM 620 N N . GLY A 1 78 ? 17.705 -18.669 -16.302 1.00 84.00 78 GLY A N 1
ATOM 621 C CA . GLY A 1 78 ? 17.390 -18.709 -14.870 1.00 84.00 78 GLY A CA 1
ATOM 622 C C . GLY A 1 78 ? 17.221 -17.344 -14.193 1.00 84.00 78 GLY A C 1
ATOM 623 O O . GLY A 1 78 ? 16.825 -17.308 -13.032 1.00 84.00 78 GLY A O 1
ATOM 624 N N . GLN A 1 79 ? 17.439 -16.223 -14.892 1.00 83.94 79 GLN A N 1
ATOM 625 C CA . GLN A 1 79 ? 17.329 -14.886 -14.292 1.00 83.94 79 GLN A CA 1
ATOM 626 C C . GLN A 1 79 ? 15.994 -14.163 -14.526 1.00 83.94 79 GLN A C 1
ATOM 628 O O . GLN A 1 79 ? 15.819 -13.032 -14.078 1.00 83.94 79 GLN A O 1
ATOM 633 N N . GLY A 1 80 ? 15.018 -14.808 -15.169 1.00 80.12 80 GLY A N 1
ATOM 634 C CA . GLY A 1 80 ? 13.704 -14.204 -15.431 1.00 80.12 80 GLY A CA 1
ATOM 635 C C . GLY A 1 80 ? 12.943 -13.760 -14.173 1.00 80.12 80 GLY A C 1
ATOM 636 O O . GLY A 1 80 ? 12.121 -12.856 -14.244 1.00 80.12 80 GLY A O 1
ATOM 637 N N . ALA A 1 81 ? 13.239 -14.340 -13.006 1.00 81.56 81 ALA A N 1
ATOM 638 C CA . ALA A 1 81 ? 12.641 -13.913 -11.742 1.00 81.56 81 ALA A CA 1
ATOM 639 C C . ALA A 1 81 ? 13.187 -12.564 -11.230 1.00 81.56 81 ALA A C 1
ATOM 641 O O . ALA A 1 81 ? 12.497 -11.885 -10.479 1.00 81.56 81 ALA A O 1
ATOM 642 N N . PHE A 1 82 ? 14.392 -12.146 -11.640 1.00 82.94 82 PHE A N 1
ATOM 643 C CA . PHE A 1 82 ? 15.019 -10.911 -11.143 1.00 82.94 82 PHE A CA 1
ATOM 644 C C . PHE A 1 82 ? 14.529 -9.646 -11.852 1.00 82.94 82 PHE A C 1
ATOM 646 O O . PHE A 1 82 ? 14.755 -8.546 -11.359 1.00 82.94 82 PHE A O 1
ATOM 653 N N . VAL A 1 83 ? 13.843 -9.780 -12.991 1.00 90.81 83 VAL A N 1
ATOM 654 C CA . VAL A 1 83 ? 13.320 -8.625 -13.741 1.00 90.81 83 VAL A CA 1
ATOM 655 C C . VAL A 1 83 ? 11.937 -8.189 -13.296 1.00 90.81 83 VAL A C 1
ATOM 657 O O . VAL A 1 83 ? 11.464 -7.151 -13.743 1.00 90.81 83 VAL A O 1
ATOM 660 N N . ARG A 1 84 ? 11.280 -8.944 -12.412 1.00 91.75 84 ARG A N 1
ATOM 661 C CA . ARG A 1 84 ? 9.963 -8.590 -11.893 1.00 91.75 84 ARG A CA 1
ATOM 662 C C . ARG A 1 84 ? 9.899 -8.828 -10.395 1.00 91.75 84 ARG A C 1
ATOM 664 O O . ARG A 1 84 ? 10.034 -9.953 -9.931 1.00 91.75 84 ARG A O 1
ATOM 671 N N . ALA A 1 85 ? 9.610 -7.770 -9.654 1.00 91.31 85 ALA A N 1
ATOM 672 C CA . ALA A 1 85 ? 9.412 -7.809 -8.216 1.00 91.31 85 ALA A CA 1
ATOM 673 C C . ALA A 1 85 ? 7.975 -7.412 -7.868 1.00 91.31 85 ALA A C 1
ATOM 675 O O . ALA A 1 85 ? 7.355 -6.575 -8.529 1.00 91.31 85 ALA A O 1
ATOM 676 N N . GLN A 1 86 ? 7.441 -8.016 -6.812 1.00 92.50 86 GLN A N 1
ATOM 677 C CA . GLN A 1 86 ? 6.164 -7.636 -6.221 1.00 92.50 86 GLN A CA 1
ATOM 678 C C . GLN A 1 86 ? 6.367 -7.396 -4.732 1.00 92.50 86 GLN A C 1
ATOM 680 O O . GLN A 1 86 ? 7.121 -8.116 -4.083 1.00 92.50 86 GLN A O 1
ATOM 685 N N . THR A 1 87 ? 5.701 -6.375 -4.210 1.00 91.69 87 THR A N 1
ATOM 686 C CA . THR A 1 87 ? 5.688 -6.062 -2.784 1.00 91.69 87 THR A CA 1
ATOM 687 C C . THR A 1 87 ? 4.255 -5.883 -2.312 1.00 91.69 87 THR A C 1
ATOM 689 O O . THR A 1 87 ? 3.418 -5.323 -3.028 1.00 91.69 87 THR A O 1
ATOM 692 N N . GLU A 1 88 ? 3.977 -6.376 -1.112 1.00 93.19 88 GLU A N 1
ATOM 693 C CA . GLU A 1 88 ? 2.669 -6.309 -0.476 1.00 93.19 88 GLU A CA 1
ATOM 694 C C . GLU A 1 88 ? 2.735 -5.329 0.688 1.00 93.19 88 GLU A C 1
ATOM 696 O O . GLU A 1 88 ? 3.483 -5.510 1.648 1.00 93.19 88 GLU A O 1
ATOM 701 N N . THR A 1 89 ? 1.941 -4.268 0.605 1.00 89.81 89 THR A N 1
ATOM 702 C CA . THR A 1 89 ? 1.787 -3.313 1.699 1.00 89.81 89 THR A CA 1
ATOM 703 C C . THR A 1 89 ? 0.547 -3.687 2.492 1.00 89.81 89 THR A C 1
ATOM 705 O O . THR A 1 89 ? -0.572 -3.570 1.987 1.00 89.81 89 THR A O 1
ATOM 708 N N . LYS A 1 90 ? 0.743 -4.147 3.730 1.00 88.94 90 LYS A N 1
ATOM 709 C CA . LYS A 1 90 ? -0.361 -4.434 4.646 1.00 88.94 90 LYS A CA 1
ATOM 710 C C . LYS A 1 90 ? -0.908 -3.136 5.221 1.00 88.94 90 LYS A C 1
ATOM 712 O O . LYS A 1 90 ? -0.177 -2.342 5.805 1.00 88.94 90 LYS A O 1
ATOM 717 N N . VAL A 1 91 ? -2.206 -2.948 5.055 1.00 84.94 91 VAL A N 1
ATOM 718 C CA . VAL A 1 91 ? -2.939 -1.765 5.484 1.00 84.94 91 VAL A CA 1
ATOM 719 C C . VAL A 1 91 ? -3.994 -2.196 6.487 1.00 84.94 91 VAL A C 1
ATOM 721 O O . VAL A 1 91 ? -4.887 -2.973 6.154 1.00 84.94 91 VAL A O 1
ATOM 724 N N . GLU A 1 92 ? -3.897 -1.683 7.706 1.00 81.75 92 GLU A N 1
ATOM 725 C CA . GLU A 1 92 ? -4.811 -1.992 8.804 1.00 81.75 92 GLU A CA 1
ATOM 726 C C . GLU A 1 92 ? -5.569 -0.735 9.226 1.00 81.75 92 GLU A C 1
ATOM 728 O O . GLU A 1 92 ? -5.037 0.378 9.170 1.00 81.75 92 GLU A O 1
ATOM 733 N N . LEU A 1 93 ? -6.822 -0.907 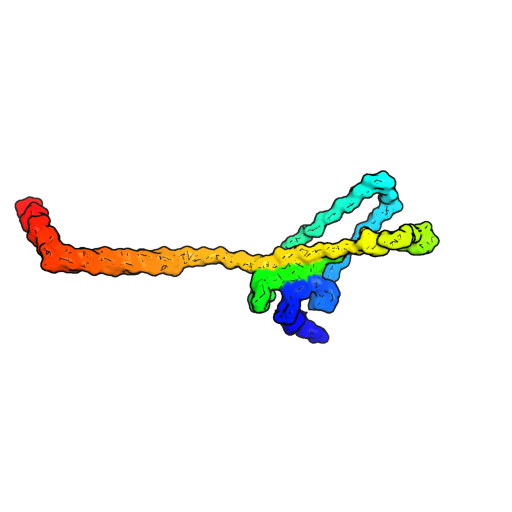9.648 1.00 74.25 93 LEU A N 1
ATOM 734 C CA . LEU A 1 93 ? -7.582 0.191 10.229 1.00 74.25 93 LEU A CA 1
ATOM 735 C C . LEU A 1 93 ? -7.123 0.393 11.674 1.00 74.25 93 LEU A C 1
ATOM 737 O O . LEU A 1 93 ? -7.317 -0.477 12.521 1.00 74.25 93 LEU A O 1
ATOM 741 N N . PHE A 1 94 ? -6.537 1.551 11.958 1.00 70.62 94 PHE A N 1
ATOM 742 C CA . PHE A 1 94 ? -6.195 1.928 13.322 1.00 70.62 94 PHE A CA 1
ATOM 743 C C . PHE A 1 94 ? -7.359 2.705 13.946 1.00 70.62 94 PHE A C 1
ATOM 745 O O . PHE A 1 94 ? -7.483 3.917 13.769 1.00 70.62 94 PHE A O 1
ATOM 752 N N . GLU A 1 95 ? -8.245 2.004 14.652 1.00 68.50 95 GLU A N 1
ATOM 753 C CA . GLU A 1 95 ? -9.285 2.645 15.460 1.00 68.50 95 GLU A CA 1
ATOM 754 C C . GLU A 1 95 ? -8.685 3.079 16.800 1.00 68.50 95 GLU A C 1
ATOM 756 O O . GLU A 1 95 ? -8.328 2.250 17.634 1.00 68.50 95 GLU A O 1
ATOM 761 N N . VAL A 1 96 ? -8.562 4.391 17.015 1.00 74.38 96 VAL A N 1
ATOM 762 C CA . VAL A 1 96 ? -8.162 4.937 18.317 1.00 74.38 96 VAL A CA 1
ATOM 763 C C . VAL A 1 96 ? -9.329 4.738 19.290 1.00 74.38 96 VAL A C 1
ATOM 765 O O . VAL A 1 96 ? -10.397 5.317 19.060 1.00 74.38 96 VAL A O 1
ATOM 768 N N . PRO A 1 97 ? -9.172 3.953 20.374 1.00 75.38 97 PRO A N 1
ATOM 769 C CA . PRO A 1 97 ? -10.256 3.731 21.320 1.00 75.38 97 PRO A CA 1
ATOM 770 C C . PRO A 1 97 ? -10.701 5.054 21.940 1.00 75.38 97 PRO A C 1
ATOM 772 O O . PRO A 1 97 ? -9.882 5.812 22.460 1.00 75.38 97 PRO A O 1
ATOM 775 N N . ASN A 1 98 ? -12.004 5.333 21.908 1.00 82.75 98 ASN A N 1
ATOM 776 C CA . ASN A 1 98 ? -12.546 6.517 22.562 1.00 82.75 98 ASN A CA 1
ATOM 777 C C . ASN A 1 98 ? -12.543 6.299 24.090 1.00 82.75 98 ASN A C 1
ATOM 779 O O . ASN A 1 98 ? -13.235 5.393 24.559 1.00 82.75 98 ASN A O 1
ATOM 783 N N . PRO A 1 99 ? -11.815 7.107 24.885 1.00 86.62 99 PRO A N 1
ATOM 784 C CA . PRO A 1 99 ? -11.735 6.916 26.332 1.00 86.62 99 PRO A CA 1
ATOM 785 C C . PRO A 1 99 ? -12.998 7.375 27.079 1.00 86.62 99 PRO A C 1
ATOM 787 O O . PRO A 1 99 ? -13.174 7.033 28.248 1.00 86.62 99 PRO A O 1
ATOM 790 N N . LEU A 1 100 ? -13.894 8.135 26.437 1.00 92.56 100 LEU A N 1
ATOM 791 C CA . LEU A 1 100 ? -15.052 8.752 27.094 1.00 92.56 100 LEU A CA 1
ATOM 792 C C . LEU A 1 100 ? -15.989 7.750 27.794 1.00 92.56 100 LEU A C 1
ATOM 794 O O . LEU A 1 100 ? -16.335 8.004 28.949 1.00 92.56 100 LEU A O 1
ATOM 798 N N . PRO A 1 101 ? -16.378 6.605 27.192 1.00 90.38 101 PRO A N 1
ATOM 799 C CA . PRO A 1 101 ? -17.249 5.638 27.862 1.00 90.38 101 PRO A CA 1
ATOM 800 C C . PRO A 1 101 ? -16.608 5.048 29.122 1.00 90.38 101 PRO A C 1
ATOM 802 O O . PRO A 1 101 ? -17.291 4.834 30.123 1.00 90.38 101 PRO A O 1
ATOM 805 N N . LEU A 1 102 ? -15.289 4.829 29.094 1.00 91.81 102 LEU A N 1
ATOM 806 C CA . LEU A 1 102 ? -14.538 4.300 30.229 1.00 91.81 102 LEU A CA 1
ATOM 807 C C . LEU A 1 102 ? -14.482 5.315 31.376 1.00 91.81 102 LEU A C 1
ATOM 809 O O . LEU A 1 102 ? -14.687 4.944 32.532 1.00 91.81 102 LEU A O 1
ATOM 813 N N . ILE A 1 103 ? -14.248 6.592 31.058 1.00 93.50 103 ILE A N 1
ATOM 814 C CA . ILE A 1 103 ? -14.219 7.686 32.038 1.00 93.50 103 ILE A CA 1
ATOM 815 C C . ILE A 1 103 ? -15.591 7.831 32.697 1.00 93.50 103 ILE A C 1
ATOM 817 O O . ILE A 1 103 ? -15.694 7.748 33.919 1.00 93.50 103 ILE A O 1
ATOM 821 N N . VAL A 1 104 ? -16.653 7.976 31.898 1.00 95.62 104 VAL A N 1
ATOM 822 C CA . VAL A 1 104 ? -18.020 8.161 32.410 1.00 95.62 104 VAL A CA 1
ATOM 823 C C . VAL A 1 104 ? -18.457 6.959 33.248 1.00 95.62 104 VAL A C 1
ATOM 825 O O . VAL A 1 104 ? -18.987 7.139 34.345 1.00 95.62 104 VAL A O 1
ATOM 828 N N . GLY A 1 105 ? -18.187 5.738 32.776 1.00 96.00 105 GLY A N 1
ATOM 829 C CA . GLY A 1 105 ? -18.509 4.512 33.506 1.00 96.00 105 GLY A CA 1
ATOM 830 C C . GLY A 1 105 ? -17.767 4.406 34.839 1.00 96.00 105 GLY A C 1
ATOM 831 O O . GLY A 1 105 ? -18.380 4.096 35.861 1.00 96.00 105 GLY A O 1
ATOM 832 N N . SER A 1 106 ? -16.473 4.735 34.853 1.00 96.25 106 SER A N 1
ATOM 833 C CA . SER A 1 106 ? -15.657 4.715 36.073 1.00 96.25 106 SER A CA 1
ATOM 834 C C . SER A 1 106 ? -16.114 5.766 37.083 1.00 96.25 106 SER A C 1
ATOM 836 O O . SER A 1 106 ? -16.197 5.471 38.274 1.00 96.25 106 SER A O 1
ATOM 838 N N . SER A 1 107 ? -16.468 6.972 36.629 1.00 97.12 107 SER A N 1
ATOM 839 C CA . SER A 1 107 ? -16.988 8.030 37.501 1.00 97.12 107 SER A CA 1
ATOM 840 C C . SER A 1 107 ? -18.325 7.646 38.131 1.00 97.12 107 SER A C 1
ATOM 842 O O . SER A 1 107 ? -18.475 7.775 39.345 1.00 97.12 107 SER A O 1
ATOM 844 N N . LEU A 1 108 ? -19.277 7.133 37.340 1.00 97.25 108 LEU A N 1
ATOM 845 C CA . LEU A 1 108 ? -20.580 6.694 37.852 1.00 97.25 108 LEU A CA 1
ATOM 846 C C . LEU A 1 108 ? -20.433 5.523 38.830 1.00 97.25 108 LEU A C 1
ATOM 848 O O . LEU A 1 108 ? -21.031 5.538 39.905 1.00 97.25 108 LEU A O 1
ATOM 852 N N . GLY A 1 109 ? -19.612 4.531 38.475 1.00 97.50 109 GLY A N 1
ATOM 853 C CA . GLY A 1 109 ? -19.338 3.373 39.323 1.00 97.50 109 GLY A CA 1
ATOM 854 C C . GLY A 1 109 ? -18.656 3.763 40.633 1.00 97.50 109 GLY A C 1
ATOM 855 O O . GLY A 1 109 ? -19.067 3.305 41.697 1.00 97.50 109 GLY A O 1
ATOM 856 N N . GLY A 1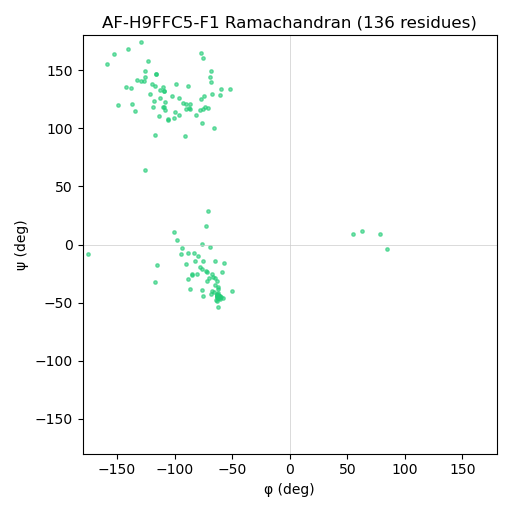 110 ? -17.672 4.662 40.572 1.00 98.00 110 GLY A N 1
ATOM 857 C CA . GLY A 1 110 ? -16.989 5.195 41.749 1.00 98.00 110 GLY A CA 1
ATOM 858 C C . GLY A 1 110 ? -17.935 5.951 42.682 1.00 98.00 110 GLY A C 1
ATOM 859 O O . GLY A 1 110 ? -17.921 5.709 43.886 1.00 98.00 110 GLY A O 1
ATOM 860 N N . LEU A 1 111 ? -18.808 6.804 42.137 1.00 97.81 111 LEU A N 1
ATOM 861 C CA . LEU A 1 111 ? -19.831 7.520 42.910 1.00 97.81 111 LEU A CA 1
ATOM 862 C C . LEU A 1 111 ? -20.814 6.563 43.590 1.00 97.81 111 LEU A C 1
ATOM 864 O O . LEU A 1 111 ? -21.122 6.731 44.771 1.00 97.81 111 LEU A O 1
ATOM 868 N N . LEU A 1 112 ? -21.272 5.540 42.867 1.00 98.06 112 LEU A N 1
ATOM 869 C CA . LEU A 1 112 ? -22.177 4.527 43.405 1.00 98.06 112 LEU A CA 1
ATOM 870 C C . LEU A 1 112 ? -21.512 3.740 44.544 1.00 98.06 112 LEU A C 1
ATOM 872 O O . LEU A 1 112 ? -22.106 3.555 45.607 1.00 98.06 112 LEU A O 1
ATOM 876 N N . LEU A 1 113 ? -20.259 3.321 44.344 1.00 98.12 113 LEU A N 1
ATOM 877 C CA . LEU A 1 113 ? -19.465 2.622 45.352 1.00 98.12 113 LEU A CA 1
ATOM 878 C C . LEU A 1 113 ? -19.281 3.490 46.608 1.00 98.12 113 LEU A C 1
ATOM 880 O O . LEU A 1 113 ? -19.489 3.018 47.726 1.00 98.12 113 LEU A O 1
ATOM 884 N N . LEU A 1 114 ? -18.947 4.770 46.426 1.00 96.81 114 LEU A N 1
ATOM 885 C CA . LEU A 1 114 ? -18.755 5.726 47.516 1.00 96.81 114 LEU A CA 1
ATOM 886 C C . LEU A 1 114 ? -20.047 5.933 48.321 1.00 96.81 114 LEU A C 1
ATOM 888 O O . LEU A 1 114 ? -20.015 5.952 49.555 1.00 96.81 114 LEU A O 1
ATOM 892 N N . ALA A 1 115 ? -21.193 6.024 47.641 1.00 96.44 115 ALA A N 1
ATOM 893 C CA . ALA A 1 115 ? -22.501 6.132 48.282 1.00 96.44 115 ALA A CA 1
ATOM 894 C C . ALA A 1 115 ? -22.835 4.887 49.123 1.00 96.44 115 ALA A C 1
ATOM 896 O O . ALA A 1 115 ? -23.280 5.019 50.266 1.00 96.44 115 ALA A O 1
ATOM 897 N N . LEU A 1 116 ? -22.560 3.682 48.607 1.00 97.00 116 LEU A N 1
ATOM 898 C CA . LEU A 1 116 ? -22.778 2.423 49.331 1.00 97.00 116 LEU A CA 1
ATOM 899 C C . LEU A 1 116 ? -21.906 2.320 50.589 1.00 97.00 116 LEU A C 1
ATOM 901 O O . LEU A 1 116 ? -22.409 1.961 51.657 1.00 97.00 116 LEU A O 1
ATOM 905 N N . ILE A 1 117 ? -20.625 2.683 50.487 1.00 95.62 117 ILE A N 1
ATOM 906 C CA . ILE A 1 117 ? -19.705 2.723 51.634 1.00 95.62 117 ILE A CA 1
ATOM 907 C C . ILE A 1 117 ? -20.209 3.722 52.680 1.00 95.62 117 ILE A C 1
ATOM 909 O O . ILE A 1 117 ? -20.281 3.395 53.865 1.00 95.62 117 ILE A O 1
ATOM 913 N N . THR A 1 118 ? -20.620 4.917 52.251 1.00 93.06 118 THR A N 1
ATOM 914 C CA . THR A 1 118 ? -21.128 5.964 53.151 1.00 93.06 118 THR A CA 1
ATOM 915 C C . THR A 1 118 ? -22.388 5.503 53.885 1.00 93.06 118 THR A C 1
ATOM 917 O O . THR A 1 118 ? -22.481 5.660 55.103 1.00 93.06 118 THR A O 1
ATOM 920 N N . ALA A 1 119 ? -23.330 4.864 53.186 1.00 93.19 119 ALA A N 1
ATOM 921 C CA . ALA A 1 119 ? -24.541 4.313 53.790 1.00 93.19 119 ALA A CA 1
ATOM 922 C C . ALA A 1 119 ? -24.233 3.196 54.804 1.00 93.19 119 ALA A C 1
ATOM 924 O O . ALA A 1 119 ? -24.809 3.173 55.897 1.00 93.19 119 ALA A O 1
ATOM 925 N N . ALA A 1 120 ? -23.300 2.295 54.481 1.00 93.69 120 ALA A N 1
ATOM 926 C CA . ALA A 1 120 ? -22.862 1.238 55.390 1.00 93.69 120 ALA A CA 1
ATOM 927 C C . ALA A 1 120 ? -22.205 1.816 56.656 1.00 93.69 120 ALA A C 1
ATOM 929 O O . ALA A 1 120 ? -22.592 1.458 57.769 1.00 93.69 120 ALA A O 1
ATOM 930 N N . LEU A 1 121 ? -21.274 2.762 56.500 1.00 91.94 121 LEU A N 1
ATOM 931 C CA . LEU A 1 121 ? -20.605 3.448 57.611 1.00 91.94 121 LEU A CA 1
ATOM 932 C C . LEU A 1 121 ? -21.585 4.251 58.476 1.00 91.94 121 LEU A C 1
ATOM 934 O O . LEU A 1 121 ? -21.465 4.260 59.703 1.00 91.94 121 LEU A O 1
ATOM 938 N N . TYR A 1 122 ? -22.576 4.897 57.859 1.00 86.62 122 TYR A N 1
ATOM 939 C CA . TYR A 1 122 ? -23.635 5.604 58.575 1.00 86.62 122 TYR A CA 1
ATOM 940 C C . TYR A 1 122 ? -24.463 4.642 59.434 1.00 86.62 122 TYR A C 1
ATOM 942 O O . TYR A 1 122 ? -24.679 4.899 60.621 1.00 86.62 122 TYR A O 1
ATOM 950 N N . LYS A 1 123 ? -24.857 3.492 58.872 1.00 87.06 123 LYS A N 1
ATOM 951 C CA . LYS A 1 123 ? -25.612 2.452 59.587 1.00 87.06 123 LYS A CA 1
ATOM 952 C C . LYS A 1 123 ? -24.810 1.826 60.732 1.00 87.06 123 LYS A C 1
ATOM 954 O O . LYS A 1 123 ? -25.382 1.527 61.775 1.00 87.06 123 LYS A O 1
ATOM 959 N N . LEU A 1 124 ? -23.496 1.679 60.564 1.00 87.56 124 LEU A N 1
ATOM 960 C CA . LEU A 1 124 ? -22.573 1.210 61.605 1.00 87.56 124 LEU A CA 1
ATOM 961 C C . LEU A 1 124 ? -22.245 2.286 62.662 1.00 87.56 124 LEU A C 1
ATOM 963 O O . LEU A 1 124 ? -21.492 2.021 63.596 1.00 87.56 124 LEU A O 1
ATOM 967 N N . GLY A 1 125 ? -22.810 3.493 62.550 1.00 74.75 125 GLY A N 1
ATOM 968 C CA . GLY A 1 125 ? -22.667 4.556 63.548 1.00 74.75 125 GLY A CA 1
ATOM 969 C C . GLY A 1 125 ? -21.339 5.315 63.492 1.00 74.75 125 GLY A C 1
ATOM 970 O O . GLY A 1 125 ? -21.088 6.144 64.367 1.00 74.75 125 GLY A O 1
ATOM 971 N N . PHE A 1 126 ? -20.519 5.091 62.460 1.00 74.50 126 PHE A N 1
ATOM 972 C CA . PHE A 1 126 ? -19.208 5.729 62.302 1.00 74.50 126 PHE A CA 1
ATOM 973 C C . PHE A 1 126 ? -19.330 7.260 62.211 1.00 74.50 126 PHE A C 1
ATOM 975 O O . PHE A 1 126 ? -18.680 7.988 62.957 1.00 74.50 126 PHE A O 1
ATOM 982 N N . PHE A 1 127 ? -20.260 7.757 61.388 1.00 67.12 127 PHE A N 1
ATOM 983 C CA . PHE A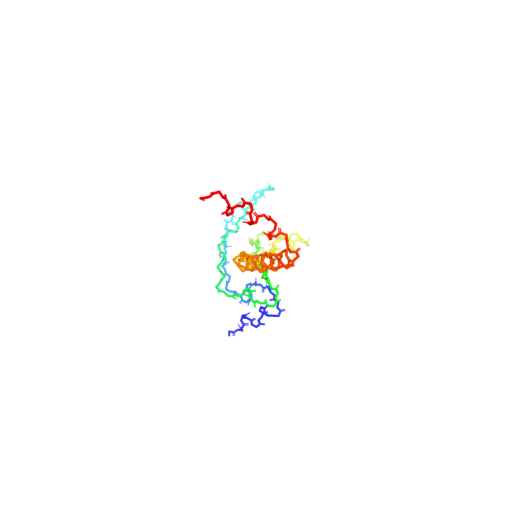 1 127 ? -20.516 9.198 61.240 1.00 67.12 127 PHE A CA 1
ATOM 984 C C . PHE A 1 127 ? -21.305 9.815 62.406 1.00 67.12 127 PHE A C 1
ATOM 986 O O . PHE A 1 127 ? -21.222 11.019 62.642 1.00 67.12 127 PHE A O 1
ATOM 993 N N . LYS A 1 128 ? -22.036 9.003 63.181 1.00 59.25 128 LYS A N 1
ATOM 994 C CA . LYS A 1 128 ? -22.844 9.479 64.317 1.00 59.25 128 LYS A CA 1
ATOM 995 C C . LYS A 1 128 ? -21.982 9.924 65.506 1.00 59.25 128 LYS A C 1
ATOM 997 O O . LYS A 1 128 ? -22.437 10.733 66.309 1.00 59.25 128 LYS A O 1
ATOM 1002 N N . ARG A 1 129 ? -20.746 9.414 65.613 1.00 59.38 129 ARG A N 1
ATOM 1003 C CA . ARG A 1 129 ? -19.773 9.824 66.640 1.00 59.38 129 ARG A CA 1
ATOM 1004 C C . ARG A 1 129 ? -19.129 11.183 66.342 1.00 59.38 129 ARG A C 1
ATOM 1006 O O . ARG A 1 129 ? -18.982 11.957 67.269 1.00 59.38 129 ARG A O 1
ATOM 1013 N N . GLN A 1 130 ? -18.810 11.490 65.082 1.00 53.78 130 GLN A N 1
ATOM 1014 C CA . GLN A 1 130 ? -18.101 12.729 64.706 1.00 53.78 130 GLN A CA 1
ATOM 1015 C C . GLN A 1 130 ? -19.022 13.932 64.435 1.00 53.78 130 GLN A C 1
ATOM 1017 O O . GLN A 1 130 ? -18.638 15.065 64.700 1.00 53.78 130 GLN A O 1
ATOM 1022 N N . TYR A 1 131 ? -20.256 13.721 63.958 1.00 54.72 131 TYR A N 1
ATOM 1023 C CA . TYR A 1 131 ? -21.177 14.834 63.665 1.00 54.72 131 TYR A CA 1
ATOM 1024 C C . TYR A 1 131 ? -21.637 15.586 64.928 1.00 54.72 131 TYR A C 1
ATOM 1026 O O . TYR A 1 131 ? -21.957 16.769 64.868 1.00 54.72 131 TYR A O 1
ATOM 1034 N N . LYS A 1 132 ? -21.624 14.912 66.088 1.00 52.47 132 LYS A N 1
ATOM 1035 C CA . LYS A 1 132 ? -21.929 15.518 67.391 1.00 52.47 132 LYS A CA 1
ATOM 1036 C C . LYS A 1 132 ? -20.831 16.486 67.861 1.00 52.47 132 LYS A C 1
ATOM 1038 O O . LYS A 1 132 ? -21.157 17.456 68.532 1.00 52.47 132 LYS A O 1
ATOM 1043 N N . ASP A 1 133 ? -19.581 16.255 67.460 1.00 56.38 133 ASP A N 1
ATOM 1044 C CA . ASP A 1 133 ? -18.447 17.122 67.807 1.00 56.38 133 ASP A CA 1
ATOM 1045 C C . ASP A 1 133 ? -18.304 18.308 66.831 1.00 56.38 133 ASP A C 1
ATOM 1047 O O . ASP A 1 133 ? -17.825 19.363 67.222 1.00 56.38 133 ASP A O 1
ATOM 1051 N N . MET A 1 134 ? -18.771 18.180 65.580 1.00 56.06 134 MET A N 1
ATOM 1052 C CA . MET A 1 134 ? -18.680 19.245 64.561 1.00 56.06 134 MET A CA 1
ATOM 1053 C C . MET A 1 134 ? -19.883 20.209 64.511 1.00 56.06 134 MET A C 1
ATOM 1055 O O . MET A 1 134 ? -19.769 21.276 63.919 1.00 56.06 134 MET A O 1
ATOM 1059 N N . MET A 1 135 ? -21.036 19.862 65.102 1.00 55.56 135 MET A N 1
ATOM 1060 C CA . MET A 1 135 ? -22.210 20.755 65.218 1.00 55.56 135 MET A CA 1
ATOM 1061 C C . MET A 1 135 ? -22.271 21.554 66.529 1.00 55.56 135 MET A C 1
ATOM 1063 O O . MET A 1 135 ? -23.195 22.339 66.710 1.00 55.56 135 MET A O 1
ATOM 1067 N N . SER A 1 136 ? -21.327 21.340 67.448 1.00 53.09 136 SER A N 1
ATOM 1068 C CA . SER A 1 136 ? -21.302 21.984 68.770 1.00 53.09 136 SER A CA 1
ATOM 1069 C C . SER A 1 136 ? -20.336 23.174 68.862 1.00 53.09 136 SER A C 1
ATOM 1071 O O . SER A 1 136 ? -20.081 23.639 69.970 1.00 53.09 136 SER A O 1
ATOM 1073 N N . ASP A 1 137 ? -19.802 23.651 67.736 1.00 53.19 137 ASP A N 1
ATOM 1074 C CA . ASP A 1 137 ? -18.926 24.830 67.675 1.00 53.19 137 ASP A CA 1
ATOM 1075 C C . ASP A 1 137 ? -19.484 25.849 66.663 1.00 53.19 137 ASP A C 1
ATOM 1077 O O . ASP A 1 137 ? -18.925 26.106 65.595 1.00 53.19 137 ASP A O 1
ATOM 1081 N N . GLY A 1 138 ? -20.676 26.353 66.995 1.00 38.75 138 GLY A N 1
ATOM 1082 C CA . GLY A 1 138 ? -21.386 27.453 66.348 1.00 38.75 138 GLY A CA 1
ATOM 1083 C C . GLY A 1 138 ? -22.185 28.229 67.382 1.00 38.75 138 GLY A C 1
ATOM 1084 O O . GLY A 1 138 ? -22.778 27.569 68.266 1.00 38.75 138 GLY A O 1
#

Foldseek 3Di:
DPDLLVVCLVPLEDDVVSDPDDDDDDDDPDDDDVDDDDDDDDDDDDPPDRCPHPVQKHWYKDKAFADDDPVVDDDDPPCPVVRMDMDTDIGGDDDDDDCVVVVVVCVVVVVVVVVVVVVVCVVVCVVVVVVVVVVPPD

Mean predicted aligned error: 11.74 Å

Nearest PDB structures (foldseek):
  4neh-assembly1_A  TM=8.809E-01  e=1.516E-03  Homo sapiens

Sequence (138 aa):
HTDFLAKLRKDPVVNCSIAVCQRIKCDIPFFGIQEEFNATLKGNLSFDWYIKTSHNHLLVVSTAEIMFNNSTFTLLPGQGAFVRAQTETKVELFEVPNPLPLIVGSSLGGLLLLALITAALYKLGFFKRQYKDMMSDG

pLDDT: mean 83.36, std 13.14, range [38.75, 98.12]

Secondary structure (DSSP, 8-state):
---HHHHHTT--EE-TTTSPPPP-----S---TT-------------SSTT-STTSEEEEEEEEE----TTT--PPTT-GGGGEEEEEEEEE---PPPSHHHHHHHHHHHHHHHHHHHHHHHHTTHHHHHHHHHSS--